Protein AF-A0A496P0Q0-F1 (afdb_monomer_lite)

Foldseek 3Di:
DLVVVLVVCLVVDDCQVQAAAEDEAAPDDPDDDDPVSVVSNCVVNQVGYQWYWYHDPVDIHTPDHD

Radius of gyration: 11.95 Å; chains: 1; bounding box: 26×19×32 Å

Structure (mmCIF, N/CA/C/O backbone):
data_AF-A0A496P0Q0-F1
#
_entry.id   AF-A0A496P0Q0-F1
#
loop_
_atom_site.group_PDB
_atom_site.id
_atom_site.type_symbol
_atom_site.label_atom_id
_atom_site.label_alt_id
_atom_site.label_comp_id
_atom_site.label_asym_id
_atom_site.label_entity_id
_atom_site.label_seq_id
_atom_site.pdbx_PDB_ins_code
_atom_site.Cartn_x
_atom_site.Cartn_y
_atom_site.Cartn_z
_atom_site.occupancy
_atom_site.B_iso_or_equiv
_atom_site.auth_seq_id
_atom_site.auth_comp_id
_atom_site.auth_asym_id
_atom_site.auth_atom_id
_atom_site.pdbx_PDB_model_num
ATOM 1 N N . LEU A 1 1 ? 3.174 -2.305 -22.473 1.00 67.31 1 LEU A N 1
ATOM 2 C CA . LEU A 1 1 ? 3.055 -3.753 -22.186 1.00 67.31 1 LEU A CA 1
ATOM 3 C C . LEU A 1 1 ? 3.073 -3.994 -20.683 1.00 67.31 1 LEU A C 1
ATOM 5 O O . LEU A 1 1 ? 2.073 -4.446 -20.156 1.00 67.31 1 LEU A O 1
ATOM 9 N N . GLU A 1 2 ? 4.127 -3.581 -19.984 1.00 72.56 2 GLU A N 1
ATOM 10 C CA . GLU A 1 2 ? 4.296 -3.798 -18.537 1.00 72.56 2 GLU A CA 1
ATOM 11 C C . GLU A 1 2 ? 3.187 -3.199 -17.652 1.00 72.56 2 GLU A C 1
ATOM 13 O O . GLU A 1 2 ? 2.682 -3.864 -16.756 1.00 72.56 2 GLU A O 1
ATOM 18 N N . LEU A 1 3 ? 2.704 -1.994 -17.976 1.00 79.81 3 LEU A N 1
ATOM 19 C CA . LEU A 1 3 ? 1.565 -1.366 -17.289 1.00 79.81 3 LEU A CA 1
ATOM 20 C C . LEU A 1 3 ? 0.292 -2.216 -17.278 1.00 79.81 3 LEU A C 1
ATOM 22 O O . LEU A 1 3 ? -0.407 -2.263 -16.271 1.00 79.81 3 LEU A O 1
ATOM 26 N N . VAL A 1 4 ? -0.008 -2.868 -18.403 1.00 85.12 4 VAL A N 1
ATOM 27 C CA . VAL A 1 4 ? -1.221 -3.680 -18.549 1.00 85.12 4 VAL A CA 1
ATOM 28 C C . VAL A 1 4 ? -1.107 -4.934 -17.688 1.00 85.12 4 VAL A C 1
ATOM 30 O O . VAL A 1 4 ? -2.062 -5.283 -17.008 1.00 85.12 4 VAL A O 1
ATOM 33 N N . LEU A 1 5 ? 0.081 -5.544 -17.635 1.00 87.44 5 LEU A N 1
ATOM 34 C CA . LEU A 1 5 ? 0.337 -6.726 -16.810 1.00 87.44 5 LEU A CA 1
ATOM 35 C C . LEU A 1 5 ? 0.162 -6.423 -15.316 1.00 87.44 5 LEU A C 1
ATOM 37 O O . LEU A 1 5 ? -0.558 -7.140 -14.626 1.00 87.44 5 LEU A O 1
ATOM 41 N N . PHE A 1 6 ? 0.759 -5.332 -14.819 1.00 88.81 6 PHE A N 1
ATOM 42 C CA .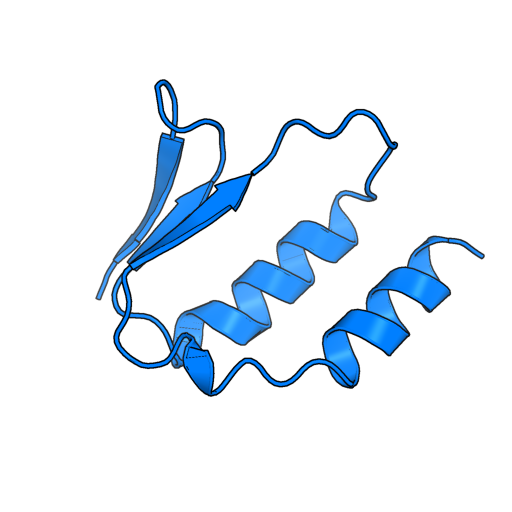 PHE A 1 6 ? 0.579 -4.927 -13.421 1.00 88.81 6 PHE A CA 1
ATOM 43 C C . PHE A 1 6 ? -0.883 -4.615 -13.100 1.00 88.81 6 PHE A C 1
ATOM 45 O O . PHE A 1 6 ? -1.380 -5.052 -12.065 1.00 88.81 6 PHE A O 1
ATOM 52 N N . HIS A 1 7 ? -1.572 -3.892 -13.984 1.00 88.62 7 HIS A N 1
ATOM 53 C CA . HIS A 1 7 ? -2.988 -3.585 -13.814 1.00 88.62 7 HIS A CA 1
ATOM 54 C C . HIS A 1 7 ? -3.831 -4.861 -13.695 1.00 88.62 7 HIS A C 1
ATOM 56 O O . HIS A 1 7 ? -4.583 -5.017 -12.735 1.00 88.62 7 HIS A O 1
ATOM 62 N N . GLU A 1 8 ? -3.683 -5.800 -14.631 1.00 91.25 8 GLU A N 1
ATOM 63 C CA . GLU A 1 8 ? -4.448 -7.050 -14.637 1.00 91.25 8 GLU A CA 1
ATOM 64 C C . GLU A 1 8 ? -4.210 -7.884 -13.377 1.00 91.25 8 GLU A C 1
ATOM 66 O O . GLU A 1 8 ? -5.168 -8.395 -12.793 1.00 91.25 8 GLU A O 1
ATOM 71 N N . GLU A 1 9 ? -2.962 -7.989 -12.925 1.00 91.88 9 GLU A N 1
ATOM 72 C CA . GLU A 1 9 ? -2.636 -8.745 -11.716 1.00 91.88 9 GLU A CA 1
ATOM 73 C C . GLU A 1 9 ? -3.149 -8.053 -10.450 1.00 91.88 9 GLU A C 1
ATOM 75 O O . GLU A 1 9 ? -3.744 -8.710 -9.597 1.00 91.88 9 GLU A O 1
ATOM 80 N N . ILE A 1 10 ? -3.041 -6.723 -10.352 1.00 90.69 10 ILE A N 1
ATOM 81 C CA . ILE A 1 10 ? -3.627 -5.956 -9.242 1.00 90.69 10 ILE A CA 1
ATOM 82 C C . ILE A 1 10 ? -5.153 -6.116 -9.213 1.00 90.69 10 ILE A C 1
ATOM 84 O O . ILE A 1 10 ? -5.734 -6.178 -8.134 1.00 90.69 10 ILE A O 1
ATOM 88 N N . GLN A 1 11 ? -5.833 -6.198 -10.361 1.00 90.31 11 GLN A N 1
ATOM 89 C CA . GLN A 1 11 ? -7.285 -6.411 -10.379 1.00 90.31 11 GLN A CA 1
ATOM 90 C C . GLN A 1 11 ? -7.694 -7.820 -9.929 1.00 90.31 11 GLN A C 1
ATOM 92 O O . GLN A 1 11 ? -8.764 -7.966 -9.336 1.00 90.31 11 GLN A O 1
ATOM 97 N N . LYS A 1 12 ? -6.881 -8.842 -10.217 1.00 92.69 12 LYS A N 1
ATOM 98 C CA . LYS A 1 12 ? -7.164 -10.245 -9.861 1.00 92.69 12 LYS A CA 1
ATOM 99 C C . LYS A 1 12 ? -6.738 -10.603 -8.440 1.00 92.69 12 LYS A C 1
ATOM 101 O O . LYS A 1 12 ? -7.247 -11.575 -7.886 1.00 92.69 12 LYS A O 1
ATOM 106 N N . PHE A 1 13 ? -5.793 -9.861 -7.873 1.00 92.06 13 PHE A N 1
ATOM 107 C CA . PHE A 1 13 ? -5.254 -10.138 -6.553 1.00 92.06 13 PHE A CA 1
ATOM 108 C C . PHE A 1 13 ? -6.303 -9.906 -5.457 1.00 92.06 13 PHE A C 1
ATOM 110 O O . PHE A 1 13 ? -6.966 -8.866 -5.410 1.00 92.06 13 PHE A O 1
ATOM 117 N N . ASP A 1 14 ? -6.437 -10.872 -4.548 1.00 91.75 14 ASP A N 1
ATOM 118 C CA . ASP A 1 14 ? -7.338 -10.743 -3.410 1.00 91.75 14 ASP A CA 1
ATOM 119 C C . ASP A 1 14 ? -6.671 -9.966 -2.266 1.00 91.75 14 ASP A C 1
ATOM 121 O O . ASP A 1 14 ? -5.724 -10.423 -1.629 1.00 91.75 14 ASP A O 1
ATOM 125 N N . PHE A 1 15 ? -7.197 -8.774 -1.981 1.00 92.44 15 PHE A N 1
ATOM 126 C CA . PHE A 1 15 ? -6.728 -7.923 -0.886 1.00 92.44 15 PHE A CA 1
ATOM 127 C C . PHE A 1 15 ? -7.467 -8.162 0.440 1.00 92.44 15 PHE A C 1
ATOM 129 O O . PHE A 1 15 ? -7.219 -7.441 1.414 1.00 92.44 15 PHE A O 1
ATOM 136 N N . SER A 1 16 ? -8.381 -9.133 0.502 1.00 91.12 16 SER A N 1
ATOM 137 C CA . SER A 1 16 ? -9.188 -9.426 1.692 1.00 91.12 16 SER A CA 1
ATOM 138 C C . SER A 1 16 ? -8.330 -9.701 2.933 1.00 91.12 16 SER A C 1
ATOM 140 O O . SER A 1 16 ? -8.648 -9.216 4.023 1.00 91.12 16 SER A O 1
ATOM 142 N N . ASP A 1 17 ? -7.176 -10.344 2.753 1.00 91.56 17 ASP A N 1
ATOM 143 C CA . ASP A 1 17 ? -6.210 -10.641 3.812 1.00 91.56 17 ASP A CA 1
ATOM 144 C C . ASP A 1 17 ? -5.620 -9.399 4.488 1.00 91.56 17 ASP A C 1
ATOM 146 O O . ASP A 1 17 ? -5.117 -9.485 5.613 1.00 91.56 17 ASP A O 1
ATOM 150 N N . TYR A 1 18 ? -5.676 -8.232 3.846 1.00 93.00 18 TYR A N 1
ATOM 151 C CA . TYR A 1 18 ? -5.159 -6.972 4.387 1.00 93.00 18 TYR A CA 1
ATOM 152 C C . TYR A 1 18 ? -6.217 -6.167 5.143 1.00 93.00 18 TYR A C 1
ATOM 154 O O . TYR A 1 18 ? -5.902 -5.119 5.721 1.00 93.00 18 TYR A O 1
ATOM 162 N N . LYS A 1 19 ? -7.462 -6.651 5.179 1.00 94.25 19 LYS A N 1
ATOM 163 C CA . LYS A 1 19 ? -8.561 -5.985 5.870 1.00 94.25 19 LYS A CA 1
ATOM 164 C C . LYS A 1 19 ? -8.215 -5.723 7.334 1.00 94.25 19 LYS A C 1
ATOM 166 O O . LYS A 1 19 ? -7.727 -6.597 8.046 1.00 94.25 19 LYS A O 1
ATOM 171 N N . ASP A 1 20 ? -8.464 -4.493 7.776 1.00 94.19 20 ASP A N 1
ATOM 172 C CA . ASP A 1 20 ? -8.230 -4.022 9.144 1.00 94.19 20 ASP A CA 1
ATOM 173 C C . ASP A 1 20 ? -6.770 -4.112 9.644 1.00 94.19 20 ASP A C 1
ATOM 175 O O . ASP A 1 20 ? -6.505 -3.910 10.839 1.00 94.19 20 ASP A O 1
ATOM 179 N N . LYS A 1 21 ? -5.808 -4.360 8.745 1.00 94.44 21 LYS A N 1
ATOM 180 C CA . LYS A 1 21 ? -4.372 -4.400 9.048 1.00 94.44 21 LYS A CA 1
ATOM 181 C C . LYS A 1 21 ? -3.696 -3.062 8.741 1.00 94.44 21 LYS A C 1
ATOM 183 O O . LYS A 1 21 ? -4.274 -2.165 8.125 1.00 94.44 21 LYS A O 1
ATOM 188 N N . ARG A 1 22 ? -2.462 -2.912 9.225 1.00 93.25 22 ARG A N 1
ATOM 189 C CA . ARG A 1 22 ? -1.557 -1.821 8.836 1.00 93.25 22 ARG A CA 1
ATOM 190 C C . ARG A 1 22 ? -0.676 -2.333 7.707 1.00 93.25 22 ARG A C 1
ATOM 192 O O . ARG A 1 22 ? -0.063 -3.385 7.868 1.00 93.25 22 ARG A O 1
ATOM 199 N N . VAL A 1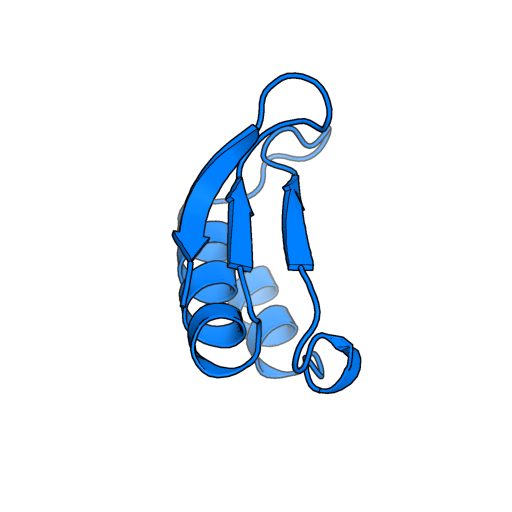 23 ? -0.629 -1.611 6.595 1.00 93.56 23 VAL A N 1
ATOM 200 C CA . VAL A 1 23 ? 0.084 -2.048 5.390 1.00 93.56 23 VAL A CA 1
ATOM 201 C C . VAL A 1 23 ? 1.161 -1.034 5.023 1.00 93.56 23 VAL A C 1
ATOM 203 O O . VAL A 1 23 ? 0.919 0.172 5.037 1.00 93.56 23 VAL A O 1
ATOM 206 N N . LEU A 1 24 ? 2.350 -1.538 4.698 1.00 92.12 24 LEU A N 1
ATOM 207 C CA . LEU A 1 24 ? 3.464 -0.771 4.150 1.00 92.12 24 LEU A CA 1
ATOM 208 C C . LEU A 1 24 ? 3.694 -1.230 2.710 1.00 92.12 24 LEU A C 1
ATOM 210 O O . LEU A 1 24 ? 3.996 -2.398 2.475 1.00 92.12 24 LEU A O 1
ATOM 214 N N . ILE A 1 25 ? 3.558 -0.309 1.762 1.00 91.44 25 ILE A N 1
ATOM 215 C CA . ILE A 1 25 ? 3.920 -0.532 0.365 1.00 91.44 25 ILE A CA 1
ATOM 216 C C . ILE A 1 25 ? 5.402 -0.198 0.218 1.00 91.44 25 ILE A C 1
ATOM 218 O O . ILE A 1 25 ? 5.811 0.947 0.432 1.00 91.44 25 ILE A O 1
ATOM 222 N N . ARG A 1 26 ? 6.205 -1.202 -0.142 1.00 88.75 26 ARG A N 1
ATOM 223 C CA . ARG A 1 26 ? 7.635 -1.014 -0.390 1.00 88.75 26 ARG A CA 1
ATOM 224 C C . ARG A 1 26 ? 7.825 -0.244 -1.698 1.00 88.75 26 ARG A C 1
ATOM 226 O O . ARG A 1 26 ? 7.362 -0.696 -2.736 1.00 88.75 26 ARG A O 1
ATOM 233 N N . GLY A 1 27 ? 8.480 0.913 -1.626 1.00 77.81 27 GLY A N 1
ATOM 234 C CA . GLY A 1 27 ? 8.698 1.793 -2.785 1.00 77.81 27 GLY A CA 1
ATOM 235 C C . GLY A 1 27 ? 10.004 1.554 -3.549 1.00 77.81 27 GLY A C 1
ATOM 236 O O . GLY A 1 27 ? 10.154 2.046 -4.661 1.00 77.81 27 GLY A O 1
ATOM 237 N N . CYS A 1 28 ? 10.945 0.813 -2.958 1.00 75.50 28 CYS A N 1
ATOM 238 C CA . CYS A 1 28 ? 12.205 0.427 -3.589 1.00 75.50 28 CYS A CA 1
ATOM 239 C C . CYS A 1 28 ? 12.141 -1.056 -3.970 1.00 75.50 28 CYS A C 1
ATOM 241 O O . CYS A 1 28 ? 11.954 -1.915 -3.101 1.00 75.50 28 CYS A O 1
ATOM 243 N N . SER A 1 29 ? 12.259 -1.333 -5.263 1.00 73.56 29 SER A N 1
ATOM 244 C CA . SER A 1 29 ? 12.215 -2.661 -5.868 1.00 73.56 29 SER A CA 1
ATOM 245 C C . SER A 1 29 ? 13.422 -2.798 -6.790 1.00 73.56 29 SER A C 1
ATOM 247 O O . SER A 1 29 ? 13.781 -1.836 -7.463 1.00 73.56 29 SER A O 1
ATOM 249 N N . ASP A 1 30 ? 14.029 -3.985 -6.829 1.00 77.38 30 ASP A N 1
ATOM 250 C CA . ASP A 1 30 ? 15.122 -4.296 -7.764 1.00 77.38 30 ASP A CA 1
ATOM 251 C C . ASP A 1 30 ? 14.643 -4.273 -9.229 1.00 77.38 30 ASP A C 1
ATOM 253 O O . ASP A 1 30 ? 15.437 -4.157 -10.158 1.00 77.38 30 ASP A O 1
ATOM 257 N N . VAL A 1 31 ? 13.325 -4.378 -9.423 1.00 79.12 31 VAL A N 1
ATOM 258 C CA . VAL A 1 31 ? 12.627 -4.286 -10.708 1.00 79.12 31 VAL A CA 1
ATOM 259 C C . VAL A 1 31 ? 11.950 -2.922 -10.821 1.00 79.12 31 VAL A C 1
ATOM 261 O O . VAL A 1 31 ? 11.339 -2.454 -9.855 1.00 79.12 31 VAL A O 1
ATOM 264 N N . GLU A 1 32 ? 12.012 -2.303 -12.000 1.00 81.19 32 GLU A N 1
ATOM 265 C CA . GLU A 1 32 ? 11.295 -1.059 -12.281 1.00 81.19 32 GLU A CA 1
ATOM 266 C C . GLU A 1 32 ? 9.780 -1.294 -12.222 1.00 81.19 32 GLU A C 1
ATOM 268 O O . GLU A 1 32 ? 9.183 -1.903 -13.105 1.00 81.19 32 GLU A O 1
ATOM 273 N N . ILE A 1 33 ? 9.141 -0.813 -11.153 1.00 84.44 33 ILE A N 1
ATOM 274 C CA . ILE A 1 33 ? 7.684 -0.855 -11.019 1.00 84.44 33 ILE A CA 1
ATOM 275 C C . ILE A 1 33 ? 7.124 0.495 -11.476 1.00 84.44 33 ILE A C 1
ATOM 277 O O . ILE A 1 33 ? 7.523 1.535 -10.941 1.00 84.44 33 ILE A O 1
ATOM 281 N N . PRO A 1 34 ? 6.169 0.512 -12.417 1.00 87.25 34 PRO A N 1
ATOM 282 C CA . PRO A 1 34 ? 5.570 1.750 -12.881 1.00 87.25 34 PRO A CA 1
ATOM 283 C C . PRO A 1 34 ? 4.801 2.460 -11.761 1.00 87.25 34 PRO A C 1
ATOM 285 O O . PRO A 1 34 ? 4.034 1.844 -11.019 1.00 87.25 34 PRO A O 1
ATOM 288 N N . THR A 1 35 ? 4.932 3.787 -11.688 1.00 86.56 35 THR A N 1
ATOM 289 C CA . THR A 1 35 ? 4.285 4.639 -10.670 1.00 86.56 35 THR A CA 1
ATOM 290 C C . THR A 1 35 ? 2.778 4.388 -10.542 1.00 86.56 35 THR A C 1
ATOM 292 O O . THR A 1 35 ? 2.213 4.401 -9.451 1.00 86.56 35 THR A O 1
ATOM 295 N N . ASN A 1 36 ? 2.124 4.113 -11.664 1.00 89.06 36 ASN A N 1
ATOM 296 C CA . ASN A 1 36 ? 0.697 3.848 -11.796 1.00 89.06 36 ASN A CA 1
ATOM 297 C C . ASN A 1 36 ? 0.266 2.631 -10.966 1.00 89.06 36 ASN A C 1
ATOM 299 O O . ASN A 1 36 ? -0.783 2.674 -10.329 1.00 89.06 36 ASN A O 1
ATOM 303 N N . ALA A 1 37 ? 1.089 1.578 -10.929 1.00 90.50 37 ALA A N 1
ATOM 304 C CA . ALA A 1 37 ? 0.798 0.368 -10.167 1.00 90.50 37 ALA A CA 1
ATOM 305 C C . ALA A 1 37 ? 0.729 0.666 -8.662 1.00 90.50 37 ALA A C 1
ATOM 307 O O . ALA A 1 37 ? -0.172 0.191 -7.970 1.00 90.50 37 ALA A O 1
ATOM 308 N N . TYR A 1 38 ? 1.617 1.529 -8.155 1.00 90.56 38 TYR A N 1
ATOM 309 C CA . TYR A 1 38 ? 1.559 1.979 -6.764 1.00 90.56 38 TYR A CA 1
ATOM 310 C C . TYR A 1 38 ? 0.289 2.780 -6.472 1.00 90.56 38 TYR A C 1
ATOM 312 O O . TYR A 1 38 ? -0.332 2.585 -5.427 1.00 90.56 38 TYR A O 1
ATOM 320 N N . VAL A 1 39 ? -0.122 3.658 -7.391 1.00 90.75 39 VAL A N 1
ATOM 321 C CA . VAL A 1 39 ? -1.360 4.438 -7.238 1.00 90.75 39 VAL A CA 1
ATOM 322 C C . VAL A 1 39 ? -2.578 3.513 -7.177 1.00 90.75 39 VAL A C 1
ATOM 324 O O . VAL A 1 39 ? -3.416 3.670 -6.287 1.00 90.75 39 VAL A O 1
ATOM 327 N N . GLU A 1 40 ? -2.663 2.522 -8.064 1.00 92.38 40 GLU A N 1
ATOM 328 C CA . GLU A 1 40 ? -3.760 1.548 -8.071 1.00 92.38 40 GLU A CA 1
ATOM 329 C C . GLU A 1 40 ? -3.790 0.689 -6.800 1.00 92.38 40 GLU A C 1
ATOM 331 O O . GLU A 1 40 ? -4.852 0.526 -6.192 1.00 92.38 40 GLU A O 1
ATOM 336 N N . LEU A 1 41 ? -2.630 0.207 -6.340 1.00 92.12 41 LEU A N 1
ATOM 337 C CA . LEU A 1 41 ? -2.508 -0.525 -5.075 1.00 92.12 41 LEU A CA 1
ATOM 338 C C . LEU A 1 41 ? -3.038 0.297 -3.900 1.00 92.12 41 LEU A C 1
ATOM 340 O O . LEU A 1 41 ? -3.835 -0.194 -3.099 1.00 92.12 41 LEU A O 1
ATOM 344 N N . VAL A 1 42 ? -2.636 1.568 -3.813 1.00 92.31 42 VAL A N 1
ATOM 345 C CA . VAL A 1 42 ? -3.118 2.487 -2.776 1.00 92.31 42 VAL A CA 1
ATOM 346 C C . VAL A 1 42 ? -4.637 2.635 -2.852 1.00 92.31 42 VAL A C 1
ATOM 348 O O . VAL A 1 42 ? -5.301 2.563 -1.819 1.00 92.31 42 VAL A O 1
ATOM 351 N N . GLN A 1 43 ? -5.204 2.807 -4.049 1.00 92.25 43 GLN A N 1
ATOM 352 C CA . GLN A 1 43 ? -6.652 2.945 -4.236 1.00 92.25 43 GLN A CA 1
ATOM 353 C C . GLN A 1 43 ? -7.427 1.694 -3.802 1.00 92.25 43 GLN A C 1
ATOM 355 O O . GLN A 1 43 ? -8.463 1.831 -3.150 1.00 92.25 43 GLN A O 1
ATOM 360 N N . LYS A 1 44 ? -6.922 0.492 -4.110 1.00 92.88 44 LYS A N 1
ATOM 361 C CA . LYS A 1 44 ? -7.535 -0.786 -3.706 1.00 92.88 44 LYS A CA 1
ATOM 362 C C . LYS A 1 44 ? -7.426 -1.044 -2.204 1.00 92.88 44 LYS A C 1
ATOM 364 O O . LYS A 1 44 ? -8.389 -1.497 -1.590 1.00 92.88 44 LYS A O 1
ATOM 369 N N . LEU A 1 45 ? -6.282 -0.721 -1.598 1.00 93.19 45 LEU A N 1
ATOM 370 C CA . LEU A 1 45 ? -6.018 -0.974 -0.179 1.00 93.19 45 LEU A CA 1
ATOM 371 C C . LEU A 1 45 ? -6.687 0.043 0.748 1.00 93.19 45 LEU A C 1
ATOM 373 O O . LEU A 1 45 ? -7.169 -0.334 1.815 1.00 93.19 45 LEU A O 1
ATOM 377 N N . LYS A 1 46 ? -6.750 1.322 0.357 1.00 92.25 46 LYS A N 1
ATOM 378 C CA . LYS A 1 46 ? -7.293 2.420 1.176 1.00 92.25 46 LYS A CA 1
ATOM 379 C C . LYS A 1 46 ? -8.655 2.123 1.835 1.00 92.25 46 LYS A C 1
ATOM 381 O O . LYS A 1 46 ? -8.771 2.414 3.022 1.00 92.25 46 LYS A O 1
ATOM 386 N N . PRO A 1 47 ? -9.676 1.562 1.154 1.00 92.62 47 PRO A N 1
ATOM 387 C CA . PRO A 1 47 ? -10.957 1.255 1.799 1.00 92.62 47 PRO A CA 1
ATOM 388 C C . PRO A 1 47 ? -10.924 0.033 2.737 1.00 92.62 47 PRO A C 1
ATOM 390 O O . PRO A 1 47 ? -11.856 -0.143 3.520 1.00 92.62 47 PRO A O 1
ATOM 393 N N . LEU A 1 48 ? -9.890 -0.812 2.666 1.00 93.50 48 LEU A N 1
ATOM 394 C CA . LEU A 1 48 ? -9.804 -2.085 3.394 1.00 93.50 48 LEU A CA 1
ATOM 395 C C . LEU A 1 48 ? -8.940 -1.996 4.661 1.00 93.50 48 LEU A C 1
ATOM 397 O O . LEU A 1 48 ? -9.247 -2.636 5.669 1.00 93.50 48 LEU A O 1
ATOM 401 N N . VAL A 1 49 ? -7.846 -1.234 4.612 1.00 95.25 49 VAL A 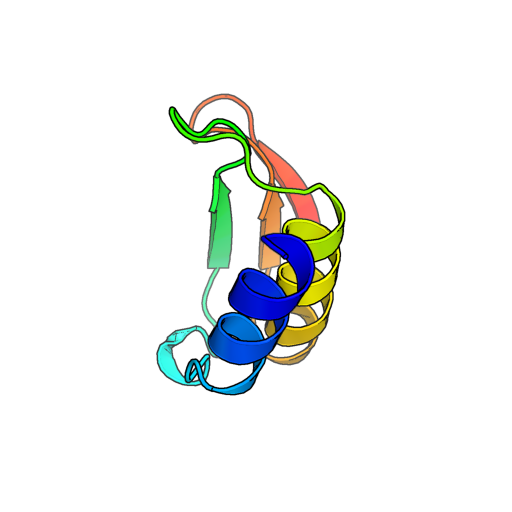N 1
ATOM 402 C CA . VAL A 1 49 ? -6.806 -1.205 5.655 1.00 95.25 49 VAL A CA 1
ATOM 403 C C . VAL A 1 49 ? -7.071 -0.129 6.716 1.00 95.25 49 VAL A C 1
ATOM 405 O O . VAL A 1 49 ? -7.752 0.864 6.467 1.00 95.25 49 VAL A O 1
ATOM 408 N N . LYS A 1 50 ? -6.471 -0.268 7.907 1.00 94.88 50 LYS A N 1
ATOM 409 C CA . LYS A 1 50 ? -6.521 0.778 8.957 1.00 94.88 50 LYS A CA 1
ATOM 410 C C . LYS A 1 50 ? -5.558 1.931 8.696 1.00 94.88 50 LYS A C 1
ATOM 412 O O . LYS A 1 50 ? -5.840 3.078 9.038 1.00 94.88 50 LYS A O 1
ATOM 417 N N . SER A 1 51 ? -4.395 1.614 8.142 1.00 94.19 51 SER A N 1
ATOM 418 C CA . SER A 1 51 ? -3.387 2.597 7.766 1.00 94.19 51 SER A CA 1
ATOM 419 C C . SER A 1 51 ? -2.551 2.076 6.614 1.00 94.19 51 SER A C 1
ATOM 421 O O . SER A 1 51 ? -2.253 0.879 6.553 1.00 94.19 51 SER A O 1
ATOM 423 N N . LEU A 1 52 ? -2.124 2.996 5.762 1.00 94.31 52 LEU A N 1
ATOM 424 C CA . LEU A 1 52 ? -1.236 2.739 4.647 1.00 94.31 52 LEU A CA 1
ATOM 425 C C . LEU A 1 52 ? -0.008 3.637 4.761 1.00 94.31 52 LEU A C 1
ATOM 427 O O . LEU A 1 52 ? -0.118 4.845 4.995 1.00 94.31 52 LEU A O 1
ATOM 431 N N . MET A 1 53 ? 1.156 3.038 4.573 1.00 93.31 53 MET A N 1
ATOM 432 C CA . MET A 1 53 ? 2.442 3.720 4.529 1.00 93.31 53 MET A CA 1
ATOM 433 C C . MET A 1 53 ? 3.143 3.364 3.218 1.00 93.31 53 MET A C 1
ATOM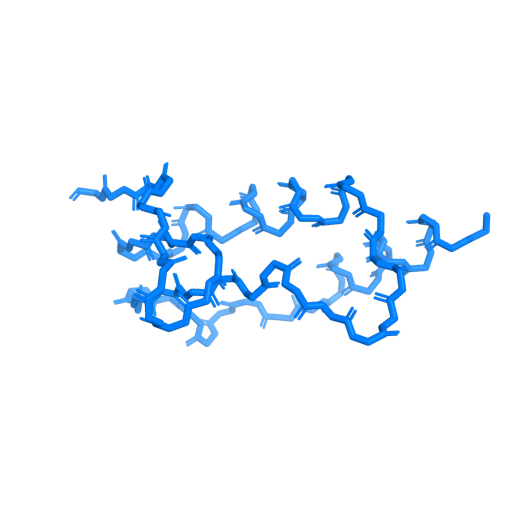 435 O O . MET A 1 53 ? 2.907 2.287 2.670 1.00 93.31 53 MET A O 1
ATOM 439 N N . PHE A 1 54 ? 3.999 4.248 2.721 1.00 91.94 54 PHE A N 1
ATOM 440 C CA . PHE A 1 54 ? 4.816 4.010 1.532 1.00 91.94 54 PHE A CA 1
ATOM 441 C C . PHE A 1 54 ? 6.280 4.316 1.820 1.00 91.94 54 PHE A C 1
ATOM 443 O O . PHE A 1 54 ? 6.580 5.307 2.484 1.00 91.94 54 PHE A O 1
ATOM 450 N N . GLY A 1 55 ? 7.182 3.478 1.319 1.00 88.56 55 GLY A N 1
ATOM 451 C CA . GLY A 1 55 ? 8.625 3.655 1.466 1.00 88.56 55 GLY A CA 1
ATOM 452 C C . GLY A 1 55 ? 9.293 2.406 2.021 1.00 88.56 55 GLY A C 1
ATOM 453 O O . GLY A 1 55 ? 8.908 1.288 1.683 1.00 88.56 55 GLY A O 1
ATOM 454 N N . GLU A 1 56 ? 10.297 2.586 2.869 1.00 85.88 56 GLU A N 1
ATOM 455 C CA . GLU A 1 56 ? 11.033 1.484 3.496 1.00 85.88 56 GLU A CA 1
ATOM 456 C C . GLU A 1 56 ? 10.690 1.364 4.980 1.00 85.88 56 GLU A C 1
ATOM 458 O O . GLU A 1 56 ? 10.219 2.317 5.594 1.00 85.88 56 GLU A O 1
ATOM 463 N N . ALA A 1 57 ? 10.947 0.204 5.593 1.00 78.62 57 ALA A N 1
ATOM 464 C CA . ALA A 1 57 ? 10.645 -0.009 7.012 1.00 78.62 57 ALA A CA 1
ATOM 465 C C . ALA A 1 57 ? 11.286 1.062 7.918 1.00 78.62 57 ALA A C 1
ATOM 467 O O . ALA A 1 57 ? 10.661 1.523 8.870 1.00 78.62 57 ALA A O 1
ATOM 468 N N . CYS A 1 58 ? 12.499 1.503 7.573 1.00 79.38 58 CYS A N 1
ATOM 469 C CA . CYS A 1 58 ? 13.230 2.543 8.296 1.00 79.38 58 CYS A CA 1
ATOM 470 C C . CYS A 1 58 ? 12.840 3.976 7.885 1.00 79.38 58 CYS A C 1
ATOM 472 O O . CYS A 1 58 ? 13.152 4.917 8.607 1.00 79.38 58 CYS A O 1
ATOM 474 N N . SER A 1 59 ? 12.179 4.154 6.736 1.00 84.38 59 SER A N 1
ATOM 475 C CA . SER A 1 59 ? 11.862 5.458 6.140 1.00 84.38 59 SER A CA 1
ATOM 476 C C . SER A 1 59 ? 10.537 5.373 5.380 1.00 84.38 59 SER A C 1
ATOM 478 O O . SER A 1 59 ? 10.483 5.388 4.148 1.00 84.38 59 SER A O 1
ATOM 480 N N . SER A 1 60 ? 9.452 5.181 6.130 1.00 89.31 60 SER A N 1
ATOM 481 C CA . SER A 1 60 ? 8.107 5.070 5.572 1.00 89.31 60 SER A CA 1
ATOM 482 C C . SER A 1 60 ? 7.296 6.320 5.871 1.00 89.31 60 SER A C 1
ATOM 484 O O .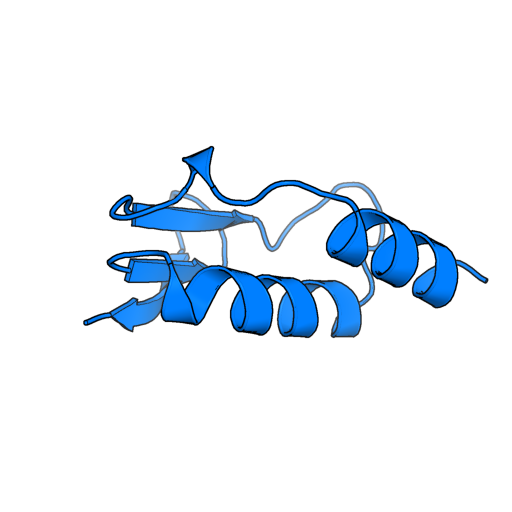 SER A 1 60 ? 7.264 6.826 6.993 1.00 89.31 60 SER A O 1
ATOM 486 N N . VAL A 1 61 ? 6.612 6.814 4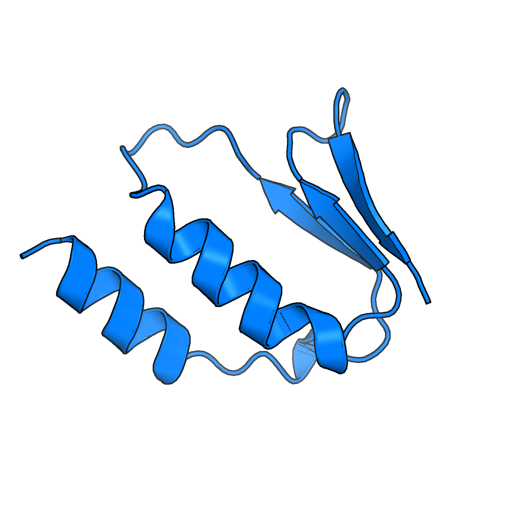.845 1.00 89.94 61 VAL A N 1
ATOM 487 C CA . VAL A 1 61 ? 5.741 7.980 4.924 1.00 89.94 61 VAL A CA 1
ATOM 488 C C . VAL A 1 61 ? 4.296 7.498 5.054 1.00 89.94 61 VAL A C 1
ATOM 490 O O . VAL A 1 61 ? 3.836 6.706 4.225 1.00 89.94 61 VAL A O 1
ATOM 493 N N . PRO A 1 62 ? 3.547 7.938 6.079 1.00 90.19 62 PRO A N 1
ATOM 494 C CA . PRO A 1 62 ? 2.133 7.616 6.190 1.00 90.19 62 PRO A CA 1
ATOM 495 C C . PRO A 1 62 ? 1.345 8.357 5.103 1.00 90.19 62 PRO A C 1
ATOM 497 O O . PRO A 1 62 ? 1.328 9.583 5.068 1.00 90.19 62 PRO A O 1
ATOM 500 N N . ILE A 1 63 ? 0.671 7.607 4.231 1.00 90.38 63 ILE A N 1
ATOM 501 C CA . ILE A 1 63 ? -0.162 8.154 3.142 1.00 90.38 63 ILE A CA 1
ATOM 502 C C . ILE A 1 63 ? -1.651 8.110 3.483 1.00 90.38 63 ILE A C 1
ATOM 504 O O . ILE A 1 63 ? -2.439 8.893 2.957 1.00 90.38 63 ILE A O 1
ATOM 508 N N . TYR A 1 64 ? -2.056 7.186 4.353 1.00 90.06 64 TYR A N 1
ATOM 509 C CA . TYR A 1 64 ? -3.437 7.074 4.798 1.00 90.06 64 TYR A CA 1
ATOM 510 C C . TYR A 1 64 ? -3.512 6.537 6.224 1.00 90.06 64 TYR A C 1
ATOM 512 O O . TYR A 1 64 ? -2.804 5.600 6.597 1.00 90.06 64 TYR A O 1
ATOM 520 N N . LYS A 1 65 ? -4.410 7.111 7.020 1.00 85.19 65 LYS A N 1
ATOM 521 C CA . LYS A 1 65 ? -4.749 6.647 8.362 1.00 85.19 65 LYS A CA 1
ATOM 522 C C . LYS A 1 65 ? -6.222 6.963 8.608 1.00 85.19 65 LYS A C 1
ATOM 524 O O . LYS A 1 65 ? -6.648 8.074 8.297 1.00 85.19 65 LYS A O 1
ATOM 529 N N . LYS A 1 66 ? -6.973 5.975 9.094 1.00 79.31 66 LYS A N 1
ATOM 530 C CA . LYS A 1 66 ? -8.371 6.146 9.501 1.00 79.31 66 LYS A CA 1
ATOM 531 C C . LYS A 1 66 ? -8.479 6.795 10.879 1.00 79.31 66 LYS A C 1
ATOM 533 O O . LYS A 1 66 ? -7.553 6.582 11.699 1.00 79.31 66 LYS A O 1
#

Sequence (66 aa):
LELVLFHEEIQKFDFSDYKDKRVLIRGCSDVEIPTNAYVELVQKLKPLVKSLMFGEACSSVPIYKK

pLDDT: mean 88.37, std 6.2, range [67.31, 95.25]

Secondary structure (DSSP, 8-state):
-HHHHHHHHHHHS--GGGTTSEEEEE---SS---HHHHHHHHHHHTTT-SEEEEEETTEEEEEEE-